Protein AF-A0A438I4J7-F1 (afdb_monomer_lite)

Secondary structure (DSSP, 8-state):
--TTTHHHHHHHHHHHHHHHHHHHHHHTHHHHHHHHHHHHHTTHHHHHHHH-TT----HHHHHHHS-----HHHHHTTSTT---------

Radius of gyration: 27.49 Å; chains: 1; bounding box: 65×68×57 Å

Sequence (90 aa):
MDSKESQMVTSAEEEEDSHCQYAIKLASASVLLVLLKAAMDLGMLEIIGRAGLGALLSPSEVAYHLPAHNHPDVLLHLYDHSTPLSRTSA

InterPro domains:
  IPR036388 Winged helix-like DNA-binding domain superfamily [G3DSA:1.10.10.10] (1-80)
  IPR036390 Winged helix DNA-binding domain superfamily [SSF46785] (14-74)

Foldseek 3Di:
DPVPPVVVVVVVVVVVVVVVVVVVCVVCVVVVVVVVVVCVVQCLVVQVVVCDDPDDDDPVSSVVPTDPPPPVVVVVVVPPPDDDPDDDDD

Structure (mmCIF, N/CA/C/O backbone):
data_AF-A0A438I4J7-F1
#
_entry.id   AF-A0A438I4J7-F1
#
loop_
_atom_site.group_PDB
_atom_site.id
_atom_site.type_symbol
_atom_site.label_atom_id
_atom_site.label_alt_id
_atom_site.label_comp_id
_atom_site.label_asym_id
_atom_site.label_entity_id
_atom_site.label_seq_id
_atom_site.pdbx_PDB_ins_code
_atom_site.Cartn_x
_atom_site.Cartn_y
_atom_site.Cartn_z
_atom_site.occupancy
_atom_site.B_iso_or_equiv
_atom_site.auth_seq_id
_atom_site.auth_comp_id
_atom_site.auth_asym_id
_atom_site.auth_atom_id
_atom_site.pdbx_PDB_model_num
ATOM 1 N N . MET A 1 1 ? -22.627 -25.332 41.612 1.00 47.16 1 MET A N 1
ATOM 2 C CA . MET A 1 1 ? -23.408 -24.887 40.438 1.00 47.16 1 MET A CA 1
ATOM 3 C C . MET A 1 1 ? -22.669 -23.708 39.817 1.00 47.16 1 MET A C 1
ATOM 5 O O . MET A 1 1 ? -23.147 -22.597 39.927 1.00 47.16 1 MET A O 1
ATOM 9 N N . ASP A 1 2 ? -21.488 -23.945 39.238 1.00 52.94 2 ASP A N 1
ATOM 10 C CA . ASP A 1 2 ? -20.563 -22.858 38.843 1.00 52.94 2 ASP A CA 1
ATOM 11 C C . ASP A 1 2 ? -20.021 -23.013 37.406 1.00 52.94 2 ASP A C 1
ATOM 13 O O . ASP A 1 2 ? -19.466 -22.103 36.815 1.00 52.94 2 ASP A O 1
ATOM 17 N N . SER A 1 3 ? -20.233 -24.164 36.764 1.00 55.38 3 SER A N 1
ATOM 18 C CA . SER A 1 3 ? -19.575 -24.469 35.485 1.00 55.38 3 SER A CA 1
ATOM 19 C C . SER A 1 3 ? -20.270 -23.904 34.239 1.00 55.38 3 SER A C 1
ATOM 21 O O . SER A 1 3 ? -19.807 -24.161 33.135 1.00 55.38 3 SER A O 1
ATOM 23 N N . LYS A 1 4 ? -21.389 -23.177 34.380 1.00 56.56 4 LYS A N 1
ATOM 24 C CA . LYS A 1 4 ? -22.154 -22.637 33.234 1.00 56.56 4 LYS A CA 1
ATOM 25 C C . LYS A 1 4 ? -22.100 -21.108 33.122 1.00 56.56 4 LYS A C 1
ATOM 27 O O . LYS A 1 4 ? -22.427 -20.584 32.066 1.00 56.56 4 LYS A O 1
ATOM 32 N N . GLU A 1 5 ? -21.656 -20.413 34.170 1.00 54.34 5 GLU A N 1
ATOM 33 C CA . GLU A 1 5 ? -21.511 -18.951 34.172 1.00 54.34 5 GLU A CA 1
ATOM 34 C C . GLU A 1 5 ? -20.227 -18.520 33.443 1.00 54.34 5 GLU A C 1
ATOM 36 O O . GLU A 1 5 ? -20.265 -17.640 32.588 1.00 54.34 5 GLU A O 1
ATOM 41 N N . SER A 1 6 ? -19.118 -19.2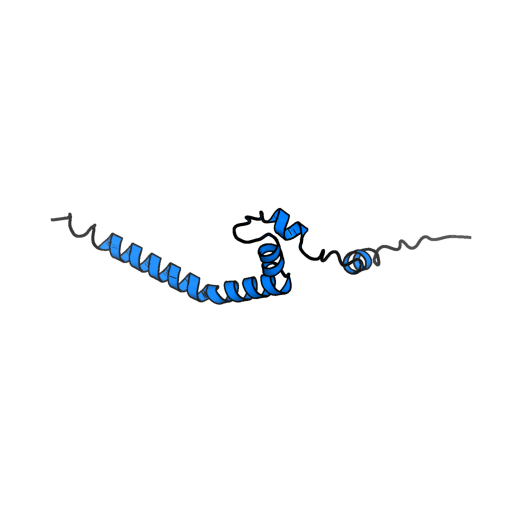40 33.651 1.00 53.00 6 SER A N 1
ATOM 42 C CA . SER A 1 6 ? -17.820 -18.895 33.050 1.00 53.00 6 SER A CA 1
ATOM 43 C C . SER A 1 6 ? -17.742 -19.074 31.524 1.00 53.00 6 SER A C 1
ATOM 45 O O . SER A 1 6 ? -16.829 -18.529 30.917 1.00 53.00 6 SER A O 1
ATOM 47 N N . GLN A 1 7 ? -18.655 -19.821 30.891 1.00 52.06 7 GLN A N 1
ATOM 48 C CA . GLN A 1 7 ? -18.627 -20.073 29.437 1.00 52.06 7 GLN A CA 1
ATOM 49 C C . GLN A 1 7 ? -19.445 -19.049 28.627 1.00 52.06 7 GLN A C 1
ATOM 51 O O . GLN A 1 7 ? -19.240 -18.905 27.426 1.00 52.06 7 GLN A O 1
ATOM 56 N N . MET A 1 8 ? -20.390 -18.350 29.263 1.00 53.50 8 MET A N 1
ATOM 57 C CA . MET A 1 8 ? -21.265 -17.387 28.580 1.00 53.50 8 MET A CA 1
ATOM 58 C C . MET A 1 8 ? -20.627 -15.995 28.494 1.00 53.50 8 MET A C 1
ATOM 60 O O . MET A 1 8 ? -20.858 -15.268 27.535 1.00 53.50 8 MET A O 1
ATOM 64 N N . VAL A 1 9 ? -19.792 -15.663 29.482 1.00 56.16 9 VAL A N 1
ATOM 65 C CA . VAL A 1 9 ? -19.076 -14.387 29.590 1.00 56.16 9 VAL A CA 1
ATOM 66 C C . VAL A 1 9 ? -17.978 -14.275 28.521 1.00 56.16 9 VAL A C 1
ATOM 68 O O . VAL A 1 9 ? -17.936 -13.287 27.799 1.00 56.16 9 VAL A O 1
ATOM 71 N N . THR A 1 10 ? -17.195 -15.336 28.293 1.00 58.78 10 THR A N 1
ATOM 72 C CA . THR A 1 10 ? -16.104 -15.327 27.297 1.00 58.78 10 THR A CA 1
ATOM 73 C C . THR A 1 10 ? -16.601 -15.175 25.855 1.00 58.78 10 THR A C 1
ATOM 75 O O . THR A 1 10 ? -15.959 -14.523 25.043 1.00 58.78 10 THR A O 1
ATOM 78 N N . SER A 1 11 ? -17.764 -15.746 25.522 1.00 60.06 11 SER A N 1
ATOM 79 C CA . SER A 1 11 ? -18.323 -15.670 24.163 1.00 60.06 11 SER A CA 1
ATOM 8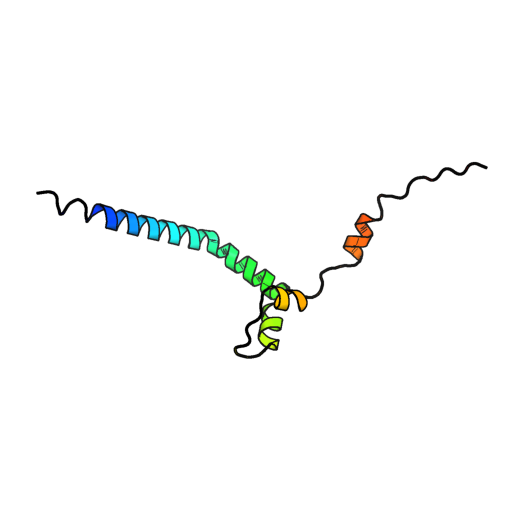0 C C . SER A 1 11 ? -18.872 -14.282 23.817 1.00 60.06 11 SER A C 1
ATOM 82 O O . SER A 1 11 ? -18.877 -13.924 22.645 1.00 60.06 11 SER A O 1
ATOM 84 N N . ALA A 1 12 ? -19.357 -13.525 24.806 1.00 62.25 12 ALA A N 1
ATOM 85 C CA . ALA A 1 12 ? -19.871 -12.171 24.599 1.00 62.25 12 ALA A CA 1
ATOM 86 C C . ALA A 1 12 ? -18.730 -11.153 24.432 1.00 62.25 12 ALA A C 1
ATOM 88 O O . ALA A 1 12 ? -18.819 -10.262 23.592 1.00 62.25 12 ALA A O 1
ATOM 89 N N . GLU A 1 13 ? -17.641 -11.333 25.182 1.00 63.34 13 GLU A N 1
ATOM 90 C CA . GLU A 1 13 ? -16.415 -10.530 25.086 1.00 63.34 13 GLU A CA 1
ATOM 91 C C . GLU A 1 13 ? -15.719 -10.716 23.726 1.00 63.34 13 GLU A C 1
ATOM 93 O O . GLU A 1 13 ? -15.364 -9.740 23.069 1.00 63.34 13 GLU A O 1
ATOM 98 N N . 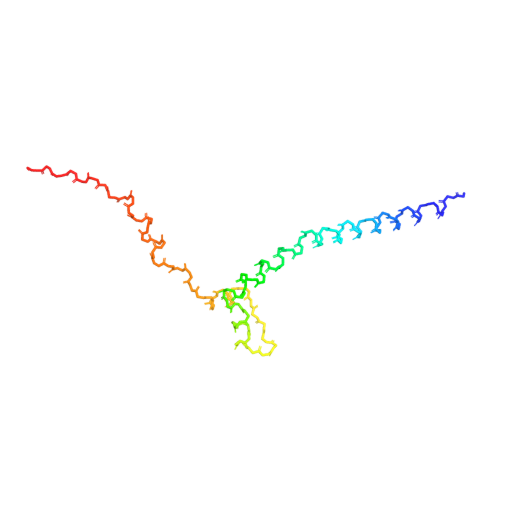GLU A 1 14 ? -15.596 -11.960 23.247 1.00 67.00 14 GLU A N 1
ATOM 99 C CA . GLU A 1 14 ? -15.041 -12.266 21.919 1.00 67.00 14 GLU A CA 1
ATOM 100 C C . GLU A 1 14 ? -15.882 -11.667 20.776 1.00 67.00 14 GLU A C 1
ATOM 102 O O . GLU A 1 14 ? -15.348 -11.187 19.770 1.00 67.00 14 GLU A O 1
ATOM 107 N N . GLU A 1 15 ? -17.209 -11.680 20.920 1.00 67.31 15 GLU A N 1
ATOM 108 C CA . GLU A 1 15 ? -18.131 -11.115 19.937 1.00 67.31 15 GLU A CA 1
ATOM 109 C C . GLU A 1 15 ? -18.066 -9.577 19.934 1.00 67.31 15 GLU A C 1
ATOM 111 O O . GLU A 1 15 ? -18.014 -8.961 18.866 1.00 67.31 15 GLU A O 1
ATOM 116 N N . GLU A 1 16 ? -17.971 -8.940 21.103 1.00 72.88 16 GLU A N 1
ATOM 117 C CA . GLU A 1 16 ? -17.769 -7.493 21.237 1.00 72.88 16 GLU A CA 1
ATOM 118 C C . GLU A 1 16 ? -16.419 -7.040 20.658 1.00 72.88 16 GLU A C 1
ATOM 120 O O . GLU A 1 16 ? -16.371 -6.077 19.885 1.00 72.88 16 GLU A O 1
ATOM 125 N N . ASP A 1 17 ? -15.341 -7.782 20.916 1.00 79.81 17 ASP A N 1
ATOM 126 C CA . ASP A 1 17 ? -14.034 -7.548 20.299 1.00 79.81 17 ASP A CA 1
ATOM 127 C C . ASP A 1 17 ? -14.097 -7.676 18.772 1.00 79.81 17 ASP A C 1
ATOM 129 O O . ASP A 1 17 ? -13.477 -6.891 18.043 1.00 79.81 17 ASP A O 1
ATOM 133 N N . SER A 1 18 ? -14.873 -8.631 18.253 1.00 81.88 18 SER A N 1
ATOM 134 C CA . SER A 1 18 ? -15.055 -8.810 16.810 1.00 81.88 18 SER A CA 1
ATOM 135 C C . SER A 1 18 ? -15.809 -7.636 16.168 1.00 81.88 18 SER A C 1
ATOM 137 O O . SER A 1 18 ? -15.417 -7.148 15.100 1.00 81.88 18 SER A O 1
ATOM 139 N N . HIS A 1 19 ? -16.836 -7.114 16.845 1.00 88.06 19 HIS A N 1
ATOM 140 C CA . HIS A 1 19 ? -17.591 -5.942 16.410 1.00 88.06 19 HIS A CA 1
ATOM 141 C C . HIS A 1 19 ? -16.743 -4.671 16.460 1.00 88.06 19 HIS A C 1
ATOM 143 O O . HIS A 1 19 ? -16.745 -3.895 15.500 1.00 88.06 19 HIS A O 1
ATOM 149 N N . CYS A 1 20 ? -15.963 -4.485 17.527 1.00 87.38 20 CYS A N 1
ATOM 150 C CA . CYS A 1 20 ? -15.017 -3.381 17.654 1.00 87.38 20 CYS A CA 1
ATOM 151 C C . CYS A 1 20 ? -13.979 -3.408 16.523 1.00 87.38 20 CYS A C 1
ATOM 153 O O . CYS A 1 20 ? -13.753 -2.399 15.852 1.00 87.38 20 CYS A O 1
ATOM 155 N N . GLN A 1 21 ? -13.399 -4.574 16.229 1.00 88.88 21 GLN A N 1
ATOM 156 C CA . GLN A 1 21 ? -12.470 -4.740 15.108 1.00 88.88 21 GLN A CA 1
ATOM 157 C C . GLN A 1 21 ? -13.125 -4.457 13.751 1.00 88.88 21 GLN A C 1
ATOM 159 O O . GLN A 1 21 ? -12.499 -3.854 12.875 1.00 88.88 21 GLN A O 1
ATOM 164 N N . TYR A 1 22 ? -14.377 -4.875 13.552 1.00 89.06 22 TYR A N 1
ATOM 165 C CA . TYR A 1 22 ? -15.120 -4.580 12.328 1.00 89.06 22 TYR A CA 1
ATOM 166 C C . TYR A 1 22 ? -15.405 -3.080 12.177 1.00 89.06 22 TYR A C 1
ATOM 168 O O . TYR A 1 22 ? -15.178 -2.518 11.105 1.00 89.06 22 TYR A O 1
ATOM 176 N N . ALA A 1 23 ? -15.811 -2.406 13.255 1.00 92.38 23 ALA A N 1
ATOM 177 C CA . ALA A 1 23 ? -16.011 -0.960 13.272 1.00 92.38 23 ALA A CA 1
ATOM 178 C C . ALA A 1 23 ? -14.712 -0.202 12.951 1.00 92.38 23 ALA A C 1
ATOM 180 O O . ALA A 1 23 ? -14.733 0.739 12.159 1.00 92.38 23 ALA A O 1
ATOM 181 N N . ILE A 1 24 ? -13.567 -0.651 13.481 1.00 91.81 24 ILE A N 1
ATOM 182 C CA . ILE A 1 24 ? -12.247 -0.088 13.154 1.00 91.81 24 ILE A CA 1
ATOM 183 C C . ILE A 1 24 ? -11.914 -0.280 11.669 1.00 91.81 24 ILE A C 1
ATOM 185 O O . ILE A 1 24 ? -11.458 0.661 11.014 1.00 91.81 24 ILE A O 1
ATOM 189 N N . LYS A 1 25 ? -12.162 -1.467 11.099 1.00 89.94 25 LYS A N 1
ATOM 190 C CA . LYS A 1 25 ? -11.972 -1.718 9.657 1.00 89.94 25 LYS A CA 1
ATOM 191 C C . LYS A 1 25 ? -12.853 -0.806 8.807 1.00 89.94 25 LYS A C 1
ATOM 193 O O . LYS A 1 25 ? -12.386 -0.273 7.807 1.00 89.94 25 LYS A O 1
ATOM 198 N N . LEU A 1 26 ? -14.101 -0.585 9.216 1.00 89.75 26 LEU A N 1
ATOM 199 C CA . LEU A 1 26 ? -15.019 0.307 8.515 1.00 89.75 26 LEU A CA 1
ATOM 200 C C . LEU A 1 26 ? -1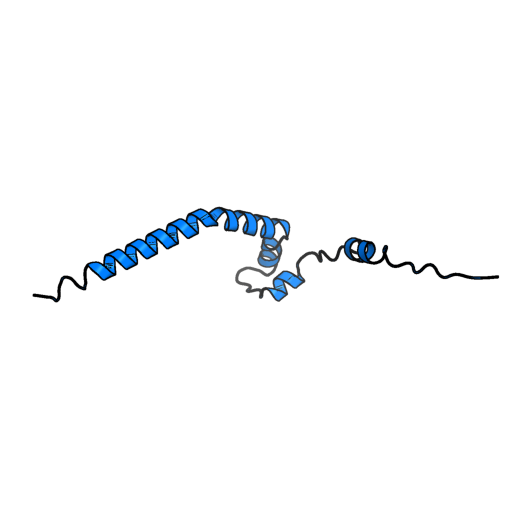4.572 1.773 8.613 1.00 89.75 26 LEU A C 1
ATOM 202 O O . LEU A 1 26 ? -14.534 2.471 7.602 1.00 89.75 26 LEU A O 1
ATOM 206 N N . ALA A 1 27 ? -14.161 2.222 9.801 1.00 91.31 27 ALA A N 1
ATOM 207 C CA . ALA A 1 27 ? -13.637 3.569 10.020 1.00 91.31 27 ALA A CA 1
ATOM 208 C C . ALA A 1 27 ? -12.346 3.835 9.221 1.00 91.31 27 ALA A C 1
ATOM 210 O O . ALA A 1 27 ? -12.119 4.951 8.759 1.00 91.31 27 ALA A O 1
ATOM 211 N N . SER A 1 28 ? -11.522 2.802 9.015 1.00 89.00 28 SER A N 1
ATOM 212 C CA . SER A 1 28 ? -10.277 2.862 8.236 1.00 89.00 28 SER A CA 1
ATOM 213 C C . SER A 1 28 ? -10.435 2.474 6.761 1.00 89.00 28 SER A C 1
ATOM 215 O O . SER A 1 28 ? -9.463 2.536 6.009 1.00 89.00 28 SER A O 1
ATOM 217 N N . ALA A 1 29 ? -11.643 2.143 6.292 1.00 88.75 29 ALA A N 1
ATOM 218 C CA . ALA A 1 29 ? -11.872 1.703 4.913 1.00 88.75 29 ALA A CA 1
ATOM 219 C C . ALA A 1 29 ? -11.481 2.769 3.871 1.00 88.75 29 ALA A C 1
ATOM 221 O O . ALA A 1 29 ? -11.058 2.438 2.765 1.00 88.75 29 ALA A O 1
ATOM 222 N N . SER A 1 30 ? -11.559 4.056 4.224 1.00 88.44 30 SER A N 1
ATOM 223 C CA . SER A 1 30 ? -11.110 5.156 3.361 1.00 88.44 30 SER A CA 1
ATOM 224 C C . SER A 1 30 ? -9.599 5.128 3.093 1.00 88.44 30 SER A C 1
ATOM 226 O O . SER A 1 30 ? -9.167 5.517 2.008 1.00 88.44 30 SER A O 1
ATOM 228 N N . VAL A 1 31 ? -8.794 4.607 4.026 1.00 89.12 31 VAL A N 1
ATOM 229 C CA . VAL A 1 31 ? -7.337 4.460 3.870 1.00 89.12 31 VAL A CA 1
ATOM 230 C C . VAL A 1 31 ? -7.015 3.490 2.737 1.00 89.12 31 VAL A C 1
ATOM 232 O O . VAL A 1 31 ? -6.115 3.755 1.942 1.00 89.12 31 VAL A O 1
ATOM 235 N N . LEU A 1 32 ? -7.789 2.407 2.610 1.00 86.69 32 LEU A N 1
ATOM 236 C CA . LEU A 1 32 ? -7.643 1.450 1.514 1.00 86.69 32 LEU A CA 1
ATOM 237 C C . LEU A 1 32 ? -7.847 2.123 0.151 1.00 86.69 32 LEU A C 1
ATOM 239 O O . LEU A 1 32 ? -7.082 1.870 -0.778 1.00 86.69 32 LEU A O 1
ATOM 243 N N . LEU A 1 33 ? -8.845 3.005 0.036 1.00 89.31 33 LEU A N 1
ATOM 244 C CA . LEU A 1 33 ? -9.122 3.732 -1.206 1.00 89.31 33 LEU A CA 1
ATOM 245 C C . LEU A 1 33 ? -7.979 4.683 -1.572 1.00 89.31 33 LEU A C 1
ATOM 247 O O . LEU A 1 33 ? -7.561 4.719 -2.727 1.00 89.31 33 LEU A O 1
ATOM 251 N N . VAL A 1 34 ? -7.449 5.426 -0.597 1.00 92.44 34 VAL A N 1
ATOM 252 C CA . VAL A 1 34 ? -6.317 6.341 -0.814 1.00 92.44 34 VAL A CA 1
ATOM 253 C C . VAL A 1 34 ? -5.053 5.571 -1.201 1.00 92.44 34 VAL A C 1
ATOM 255 O O . VAL A 1 34 ? -4.335 5.985 -2.109 1.00 92.44 34 VAL A O 1
ATOM 258 N N . LEU A 1 35 ? -4.800 4.423 -0.571 1.00 91.75 35 LEU A N 1
ATOM 259 C CA . LEU A 1 35 ? -3.651 3.583 -0.900 1.00 91.75 35 LEU A CA 1
ATOM 260 C C . LEU A 1 35 ? -3.772 2.970 -2.299 1.00 91.75 35 LEU A C 1
ATOM 262 O O . LEU A 1 35 ? -2.803 2.969 -3.055 1.00 91.75 35 LEU A O 1
ATOM 266 N N . LEU A 1 36 ? -4.962 2.492 -2.672 1.00 91.38 36 LEU A N 1
ATOM 267 C CA . LEU A 1 36 ? -5.219 1.980 -4.016 1.00 91.38 36 LEU A CA 1
ATOM 268 C C . LEU A 1 36 ? -5.058 3.081 -5.070 1.00 91.38 36 LEU A C 1
ATOM 270 O O . LEU A 1 36 ? -4.410 2.858 -6.088 1.00 91.38 36 LEU A O 1
ATOM 274 N N . LYS A 1 37 ? -5.590 4.280 -4.804 1.00 91.12 37 LYS A N 1
ATOM 275 C CA . LYS A 1 37 ? -5.409 5.467 -5.649 1.00 91.12 37 LYS A CA 1
ATOM 276 C C . LYS A 1 37 ? -3.923 5.767 -5.858 1.00 91.12 37 LYS A C 1
ATOM 278 O O . LYS A 1 37 ? -3.502 5.917 -6.998 1.00 91.12 37 LYS A O 1
ATOM 283 N N . ALA A 1 38 ? -3.128 5.779 -4.789 1.00 91.12 38 ALA A N 1
ATOM 284 C CA . ALA A 1 38 ? -1.685 5.978 -4.884 1.00 91.12 38 ALA A CA 1
ATOM 285 C C . ALA A 1 38 ? -1.001 4.864 -5.695 1.00 91.12 38 ALA A C 1
ATOM 287 O O . ALA A 1 38 ? -0.170 5.152 -6.548 1.00 91.12 38 ALA A O 1
ATOM 288 N N . ALA A 1 39 ? -1.376 3.597 -5.492 1.00 91.12 39 ALA A N 1
ATOM 289 C CA . ALA A 1 39 ? -0.831 2.476 -6.259 1.00 91.12 39 ALA A CA 1
ATOM 290 C C . ALA A 1 39 ? -1.159 2.568 -7.761 1.00 91.12 39 ALA A C 1
ATOM 292 O O . ALA A 1 39 ? -0.327 2.202 -8.593 1.00 91.12 39 ALA A O 1
ATOM 293 N N . MET A 1 40 ? -2.347 3.073 -8.112 1.00 90.12 40 MET A N 1
ATOM 294 C CA . MET A 1 40 ? -2.727 3.366 -9.497 1.00 90.12 40 MET A CA 1
ATOM 295 C C . MET A 1 40 ? -1.915 4.527 -10.071 1.00 90.12 40 MET A C 1
ATOM 297 O O . MET A 1 40 ? -1.377 4.392 -11.165 1.00 90.12 40 MET A O 1
ATOM 301 N N . ASP A 1 41 ? -1.787 5.630 -9.329 1.00 89.94 41 ASP A N 1
ATOM 302 C CA . ASP A 1 41 ? -1.018 6.807 -9.753 1.00 89.94 41 ASP A CA 1
ATOM 303 C C . ASP A 1 41 ? 0.471 6.467 -9.967 1.00 89.94 41 ASP A C 1
ATOM 305 O O . ASP A 1 41 ? 1.106 6.994 -10.876 1.00 89.94 41 ASP A O 1
ATOM 309 N N . LEU A 1 42 ? 1.017 5.545 -9.166 1.00 89.56 42 LEU A N 1
ATOM 310 C CA . LEU A 1 42 ? 2.381 5.023 -9.297 1.00 89.56 42 LEU A CA 1
ATOM 311 C C . LEU A 1 42 ? 2.544 3.973 -10.412 1.00 89.56 42 LEU A C 1
ATOM 313 O O . LEU A 1 42 ? 3.665 3.549 -10.684 1.00 89.56 42 LEU A O 1
ATOM 317 N N . GLY A 1 43 ? 1.456 3.506 -11.031 1.00 90.31 43 GLY A N 1
ATOM 318 C CA . GLY A 1 43 ? 1.509 2.449 -12.047 1.00 90.31 43 GLY A CA 1
ATOM 319 C C . GLY A 1 43 ? 1.873 1.062 -11.499 1.00 90.31 43 GLY A C 1
ATOM 320 O O . GLY A 1 43 ? 2.265 0.179 -12.261 1.00 90.31 43 GLY A O 1
ATOM 321 N N . MET A 1 44 ? 1.723 0.821 -10.190 1.00 92.06 44 MET A N 1
ATOM 322 C CA . MET A 1 44 ? 2.090 -0.458 -9.553 1.00 92.06 44 MET A CA 1
ATOM 323 C C . MET A 1 44 ? 1.358 -1.656 -10.173 1.00 92.06 44 MET A C 1
ATOM 325 O O . MET A 1 44 ? 1.945 -2.721 -10.355 1.00 92.06 44 MET A O 1
ATOM 329 N N . LEU A 1 45 ? 0.075 -1.488 -10.515 1.00 90.31 45 LEU A N 1
ATOM 330 C CA . LEU A 1 45 ? -0.736 -2.556 -11.112 1.00 90.31 45 LEU A CA 1
ATOM 331 C C . LEU A 1 45 ? -0.239 -2.945 -12.510 1.00 90.31 45 LEU A C 1
ATOM 333 O O . LEU A 1 45 ? -0.296 -4.117 -12.876 1.00 90.31 45 LEU A O 1
ATOM 337 N N . GLU A 1 46 ? 0.285 -1.985 -13.272 1.00 91.56 46 GLU A N 1
ATOM 338 C CA . GLU A 1 46 ? 0.873 -2.242 -14.586 1.00 91.56 46 GLU A CA 1
ATOM 339 C C . GLU A 1 46 ? 2.200 -2.993 -14.456 1.00 91.56 46 GLU A C 1
ATOM 341 O O . GLU A 1 46 ? 2.427 -3.961 -15.178 1.00 91.56 46 GLU A O 1
ATOM 346 N N . ILE A 1 47 ? 3.050 -2.604 -13.499 1.00 92.69 47 ILE A N 1
ATOM 347 C CA . ILE A 1 47 ? 4.312 -3.297 -13.201 1.00 92.69 47 ILE A CA 1
ATOM 348 C C . ILE A 1 47 ? 4.052 -4.776 -12.893 1.00 92.69 47 ILE A C 1
ATOM 350 O O . ILE A 1 47 ? 4.685 -5.650 -13.485 1.00 92.69 47 ILE A O 1
ATOM 354 N N . ILE A 1 48 ? 3.079 -5.055 -12.020 1.00 91.75 48 ILE A N 1
ATOM 355 C CA . ILE A 1 48 ? 2.692 -6.426 -11.662 1.00 91.75 48 ILE A CA 1
ATOM 356 C C . ILE A 1 48 ? 2.087 -7.149 -12.872 1.00 91.75 48 ILE A C 1
ATOM 358 O O . ILE A 1 48 ? 2.468 -8.279 -13.165 1.00 91.75 48 ILE A O 1
ATOM 362 N N . GLY A 1 49 ? 1.189 -6.501 -13.620 1.00 91.31 49 GLY A N 1
ATOM 363 C CA . GLY A 1 49 ? 0.577 -7.088 -14.816 1.00 91.31 49 GLY A CA 1
ATOM 364 C C . GLY A 1 49 ? 1.599 -7.459 -15.897 1.00 91.31 49 GLY A C 1
ATOM 365 O O . GLY A 1 49 ? 1.467 -8.498 -16.544 1.00 91.31 49 GLY A O 1
ATOM 366 N N . ARG A 1 50 ? 2.656 -6.654 -16.056 1.00 92.19 50 ARG A N 1
ATOM 367 C CA . ARG A 1 50 ? 3.752 -6.901 -17.004 1.00 92.19 50 ARG A CA 1
ATOM 368 C C . ARG A 1 50 ? 4.665 -8.055 -16.600 1.00 92.19 50 ARG A C 1
ATOM 370 O O . ARG A 1 50 ? 5.270 -8.655 -17.484 1.00 92.19 50 ARG A O 1
ATOM 377 N N . ALA A 1 51 ? 4.763 -8.379 -15.311 1.00 91.62 51 ALA A N 1
ATOM 378 C CA . ALA A 1 51 ? 5.545 -9.527 -14.851 1.00 91.62 51 ALA A CA 1
ATOM 379 C C . ALA A 1 51 ? 4.931 -10.874 -15.277 1.00 91.62 51 ALA A C 1
ATOM 381 O O . ALA A 1 51 ? 5.644 -11.872 -15.366 1.00 91.62 51 ALA A O 1
ATOM 382 N N . GLY A 1 52 ? 3.636 -10.889 -15.612 1.00 89.75 52 GLY A N 1
ATOM 383 C CA . GLY A 1 52 ? 2.922 -12.053 -16.131 1.00 89.75 52 GLY A CA 1
ATOM 384 C C . GLY A 1 52 ? 2.021 -12.731 -15.096 1.00 89.75 52 GLY A C 1
ATOM 385 O O . GLY A 1 52 ? 2.127 -12.516 -13.890 1.00 89.75 52 GLY A O 1
ATOM 386 N N . LEU A 1 53 ? 1.091 -13.562 -15.577 1.00 88.94 53 LEU A N 1
ATOM 387 C CA . LEU A 1 53 ? 0.145 -14.280 -14.717 1.00 88.94 53 LEU A CA 1
ATOM 388 C C . LEU A 1 53 ? 0.886 -15.221 -13.759 1.00 88.94 53 LEU A C 1
ATOM 390 O O . LEU A 1 53 ? 1.650 -16.080 -14.191 1.00 88.94 53 LEU A O 1
ATOM 394 N N . GLY A 1 54 ? 0.628 -15.075 -12.460 1.00 88.19 54 GLY A N 1
ATOM 395 C CA . GLY A 1 54 ? 1.257 -15.891 -11.419 1.00 88.19 54 GLY A CA 1
ATOM 396 C C . GLY A 1 54 ? 2.693 -15.490 -11.069 1.00 88.19 54 GLY A C 1
ATOM 397 O O . GLY A 1 54 ? 3.293 -16.135 -10.212 1.00 88.19 54 GLY A O 1
ATOM 398 N N . ALA A 1 55 ? 3.241 -14.436 -11.682 1.00 91.38 55 ALA A N 1
ATOM 399 C CA . ALA A 1 55 ? 4.525 -13.888 -11.273 1.00 91.38 55 ALA A CA 1
ATOM 400 C C . ALA A 1 55 ? 4.408 -13.249 -9.882 1.00 91.38 55 ALA A C 1
ATOM 402 O O . ALA A 1 55 ? 3.497 -12.463 -9.612 1.00 91.38 55 ALA A O 1
ATOM 403 N N . LEU A 1 56 ? 5.339 -13.594 -8.997 1.00 92.31 56 LEU A N 1
ATOM 404 C CA . LEU A 1 56 ? 5.459 -12.995 -7.675 1.00 92.31 56 LEU A CA 1
ATOM 405 C C . LEU A 1 56 ? 6.612 -12.004 -7.713 1.00 92.31 56 LEU A C 1
ATOM 407 O O . LEU A 1 56 ? 7.734 -12.380 -8.040 1.00 92.31 56 LEU A O 1
ATOM 411 N N . LEU A 1 57 ? 6.323 -10.753 -7.376 1.00 91.69 57 LEU A N 1
ATOM 412 C CA . LEU A 1 57 ? 7.328 -9.711 -7.233 1.00 91.69 57 LEU A CA 1
ATOM 413 C C . LEU A 1 57 ? 7.489 -9.375 -5.755 1.00 91.69 57 LEU A C 1
ATOM 415 O O . LEU A 1 57 ? 6.505 -9.200 -5.032 1.00 91.69 57 LEU A O 1
ATOM 419 N N . SER A 1 58 ? 8.731 -9.246 -5.311 1.00 93.62 58 SER A N 1
ATOM 420 C CA . SER A 1 58 ? 9.043 -8.631 -4.028 1.00 93.62 58 SER A CA 1
ATOM 421 C C . SER A 1 58 ? 8.795 -7.113 -4.076 1.00 93.62 58 SER A C 1
ATOM 423 O O . SER A 1 58 ? 8.839 -6.504 -5.149 1.00 93.62 58 SER A O 1
ATOM 425 N N . PRO A 1 59 ? 8.593 -6.450 -2.922 1.00 90.25 59 PRO A N 1
ATOM 426 C CA . PRO A 1 59 ? 8.435 -4.995 -2.875 1.00 90.25 59 PRO A CA 1
ATOM 427 C C . PRO A 1 59 ? 9.596 -4.229 -3.527 1.00 90.25 59 PRO A C 1
ATOM 429 O O . PRO A 1 59 ? 9.376 -3.200 -4.160 1.00 90.25 59 PRO A O 1
ATOM 432 N N . SER A 1 60 ? 10.827 -4.738 -3.408 1.00 89.75 60 SER A N 1
ATOM 433 C CA . SER A 1 60 ? 12.022 -4.135 -4.010 1.00 89.75 60 SER A CA 1
ATOM 434 C C . SER A 1 60 ? 12.016 -4.219 -5.535 1.00 89.75 60 SER A C 1
ATOM 436 O O . SER A 1 60 ? 12.394 -3.256 -6.195 1.00 89.75 60 SER A O 1
ATOM 438 N N . GLU A 1 61 ? 11.560 -5.339 -6.098 1.00 91.44 61 GLU A N 1
ATOM 439 C CA . GLU A 1 61 ? 11.419 -5.504 -7.550 1.00 91.44 61 GLU A CA 1
ATOM 440 C C . GLU A 1 61 ? 10.334 -4.581 -8.105 1.00 91.44 61 GLU A C 1
ATOM 442 O O . GLU A 1 61 ? 10.546 -3.928 -9.123 1.00 91.44 61 GLU A O 1
ATOM 447 N N . VAL A 1 62 ? 9.203 -4.440 -7.405 1.00 90.56 62 VAL A N 1
ATOM 448 C CA . VAL A 1 62 ? 8.170 -3.472 -7.800 1.00 90.56 62 VAL A CA 1
ATOM 449 C C . VAL A 1 62 ? 8.725 -2.046 -7.753 1.00 90.56 62 VAL A C 1
ATOM 451 O O . VAL A 1 62 ? 8.570 -1.300 -8.717 1.00 90.56 62 VAL A O 1
ATOM 454 N N . ALA A 1 63 ? 9.430 -1.684 -6.676 1.00 88.38 63 ALA A N 1
ATOM 455 C CA . ALA A 1 63 ? 10.029 -0.362 -6.519 1.00 88.38 63 ALA A CA 1
ATOM 456 C C . ALA A 1 63 ? 11.091 -0.047 -7.584 1.00 88.38 63 ALA A C 1
ATOM 458 O O . ALA A 1 63 ? 11.180 1.091 -8.033 1.00 88.38 63 ALA A O 1
ATOM 459 N N . TYR A 1 64 ? 11.860 -1.045 -8.025 1.00 89.25 64 TYR A N 1
ATOM 460 C CA . TYR A 1 64 ? 12.839 -0.896 -9.105 1.00 89.25 64 TYR A CA 1
ATOM 461 C C . TYR A 1 64 ? 12.194 -0.486 -10.437 1.00 89.25 64 TYR A C 1
ATOM 463 O O . TYR A 1 64 ? 12.802 0.226 -11.234 1.00 89.25 64 TYR A O 1
ATOM 471 N N . HIS A 1 65 ? 10.958 -0.924 -10.678 1.00 88.69 65 HIS A N 1
ATOM 472 C CA . HIS A 1 65 ? 10.206 -0.600 -11.888 1.00 88.69 65 HIS A CA 1
ATOM 473 C C . HIS A 1 65 ? 9.365 0.676 -11.776 1.00 88.69 65 HIS A C 1
ATOM 475 O O . HIS A 1 65 ? 8.824 1.118 -12.792 1.00 88.69 65 HIS A O 1
ATOM 481 N N . LEU A 1 66 ? 9.239 1.264 -10.580 1.00 87.75 66 LEU A N 1
ATOM 482 C CA . LEU A 1 66 ? 8.548 2.539 -10.421 1.00 87.75 66 LEU A CA 1
ATOM 483 C C . LEU A 1 66 ? 9.299 3.637 -11.185 1.00 87.75 66 LEU A C 1
ATOM 485 O O . LEU A 1 66 ? 10.534 3.644 -11.200 1.00 87.75 66 LEU A O 1
ATOM 489 N N . PRO A 1 67 ? 8.583 4.602 -11.790 1.00 76.94 67 PRO A N 1
ATOM 490 C CA . PRO A 1 67 ? 9.219 5.794 -12.325 1.00 76.94 67 PRO A CA 1
ATOM 491 C C . PRO A 1 67 ? 10.009 6.446 -11.192 1.00 76.94 67 PRO A C 1
ATOM 493 O O . PRO A 1 67 ? 9.432 6.800 -10.162 1.00 76.94 67 PRO A O 1
ATOM 496 N N . ALA A 1 68 ? 11.329 6.567 -11.344 1.00 67.44 68 ALA A N 1
ATOM 497 C CA . ALA A 1 68 ? 12.155 7.205 -10.335 1.00 67.44 68 ALA A CA 1
ATOM 498 C C . ALA A 1 68 ? 11.643 8.635 -10.143 1.00 67.44 68 ALA A C 1
ATOM 500 O O . ALA A 1 68 ? 11.869 9.504 -10.982 1.00 67.44 68 ALA A O 1
ATOM 501 N N . HIS A 1 69 ? 10.983 8.902 -9.016 1.00 58.53 69 HIS A N 1
ATOM 502 C CA . HIS A 1 69 ? 10.623 10.261 -8.619 1.00 58.53 69 HIS A CA 1
ATOM 503 C C . HIS A 1 69 ? 11.841 11.017 -8.062 1.00 58.53 69 HIS A C 1
ATOM 505 O O . HIS A 1 69 ? 11.716 11.969 -7.296 1.00 58.53 69 HIS A O 1
ATOM 511 N N . ASN A 1 70 ? 13.040 10.618 -8.493 1.00 54.94 70 ASN A N 1
ATOM 512 C CA . ASN A 1 70 ? 14.250 11.412 -8.436 1.00 54.94 70 ASN A CA 1
ATOM 513 C C . ASN A 1 70 ? 14.084 12.536 -9.460 1.00 54.94 70 ASN A C 1
ATOM 515 O O . ASN A 1 70 ? 14.743 12.547 -10.496 1.00 54.94 70 ASN A O 1
ATOM 519 N N . HIS A 1 71 ? 13.158 13.460 -9.206 1.00 48.06 71 HIS A N 1
ATOM 520 C CA . HIS A 1 71 ? 13.127 14.699 -9.955 1.00 48.06 71 HIS A CA 1
ATOM 521 C C . HIS A 1 71 ? 14.480 15.374 -9.692 1.00 48.06 71 HIS A C 1
ATOM 523 O O . HIS A 1 71 ? 14.776 15.670 -8.527 1.00 48.06 71 HIS A O 1
ATOM 529 N N . PRO A 1 72 ? 15.327 15.607 -10.711 1.00 53.75 72 PRO A N 1
ATOM 530 C CA . PRO A 1 72 ? 16.566 16.351 -10.511 1.00 53.75 72 PRO A CA 1
ATOM 531 C C . PRO A 1 72 ? 16.295 17.732 -9.890 1.00 53.75 72 PRO A C 1
ATOM 533 O O . PRO A 1 72 ? 17.152 18.253 -9.183 1.00 53.75 72 PRO A O 1
ATOM 536 N N . ASP A 1 73 ? 15.079 18.271 -10.033 1.00 53.69 73 ASP A N 1
ATOM 537 C CA . ASP A 1 73 ? 14.702 19.553 -9.431 1.00 53.69 73 ASP A CA 1
ATOM 538 C C . ASP A 1 73 ? 14.605 19.527 -7.898 1.00 53.69 73 ASP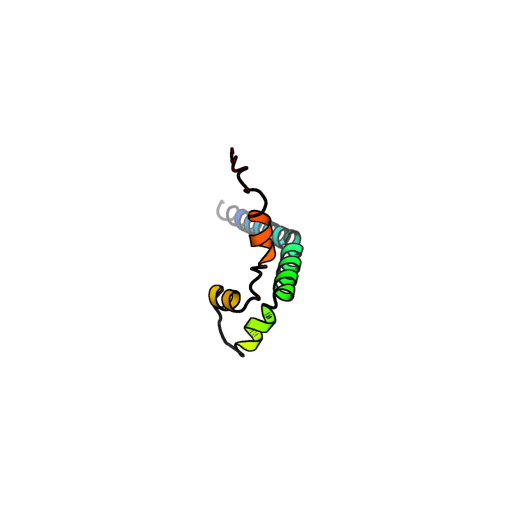 A C 1
ATOM 540 O O . ASP A 1 73 ? 14.903 20.534 -7.260 1.00 53.69 73 ASP A O 1
ATOM 544 N N . VAL A 1 74 ? 14.255 18.395 -7.269 1.00 54.72 74 VAL A N 1
ATOM 545 C CA . VAL A 1 74 ? 14.208 18.309 -5.791 1.00 54.72 74 VAL A CA 1
ATOM 546 C C . VAL A 1 74 ? 15.622 18.341 -5.204 1.00 54.72 74 VAL A C 1
ATOM 548 O O . VAL A 1 74 ? 15.844 18.932 -4.148 1.00 54.72 74 VAL A O 1
ATOM 551 N N . LEU A 1 75 ? 16.598 17.767 -5.916 1.00 54.06 75 LEU A N 1
ATOM 552 C CA . LEU A 1 75 ? 18.013 17.899 -5.571 1.00 54.06 75 LEU A CA 1
ATOM 553 C C . LEU A 1 75 ? 18.526 19.318 -5.850 1.00 54.06 75 LEU A C 1
ATOM 555 O O . LEU A 1 75 ? 19.248 19.855 -5.019 1.00 54.06 75 LEU A O 1
ATOM 559 N N . LEU A 1 76 ? 18.122 19.958 -6.954 1.00 57.59 76 LEU A N 1
ATOM 560 C CA . LEU A 1 76 ? 18.560 21.318 -7.303 1.00 57.59 76 LEU A CA 1
ATOM 561 C C . LEU A 1 76 ? 18.068 22.391 -6.316 1.00 57.59 76 LEU A C 1
ATOM 563 O O . LEU A 1 76 ? 18.834 23.296 -5.992 1.00 57.59 76 LEU A O 1
ATOM 567 N N . HIS A 1 77 ? 16.856 22.270 -5.761 1.00 57.66 77 HIS A N 1
ATOM 568 C CA . HIS A 1 77 ? 16.349 23.225 -4.762 1.00 57.66 77 HIS A CA 1
ATOM 569 C C . HIS A 1 77 ? 17.072 23.164 -3.403 1.00 57.66 77 HIS A C 1
ATOM 571 O O . HIS A 1 77 ? 17.018 24.131 -2.644 1.00 57.66 77 HIS A O 1
ATOM 577 N N . LEU A 1 78 ? 17.778 22.071 -3.091 1.00 60.69 78 LEU A N 1
ATOM 578 C CA . LEU A 1 78 ? 18.578 21.953 -1.864 1.00 60.69 78 LEU A CA 1
ATOM 579 C C . LEU A 1 78 ? 19.992 22.543 -2.001 1.00 60.69 78 LEU A C 1
ATOM 581 O O . LEU A 1 78 ? 20.625 22.828 -0.984 1.00 60.69 78 LEU A O 1
ATOM 585 N N . TYR A 1 79 ? 20.482 22.773 -3.225 1.00 60.00 79 TYR A N 1
ATOM 586 C CA . TYR A 1 79 ? 21.811 23.350 -3.468 1.00 60.00 79 TYR A CA 1
ATOM 587 C C . TYR A 1 79 ? 21.828 24.886 -3.568 1.00 60.00 79 TYR A C 1
ATOM 589 O O . TYR A 1 79 ? 22.911 25.469 -3.581 1.00 60.00 79 TYR A O 1
ATOM 597 N N . ASP A 1 80 ? 20.672 25.558 -3.578 1.00 55.94 80 ASP A N 1
ATOM 598 C CA . ASP A 1 80 ? 20.607 27.017 -3.778 1.00 55.94 80 ASP A CA 1
ATOM 599 C C . ASP A 1 80 ? 20.882 27.844 -2.498 1.00 55.94 80 ASP A C 1
ATOM 601 O O . ASP A 1 80 ? 21.292 28.998 -2.572 1.00 55.94 80 ASP A O 1
ATOM 605 N N . HIS A 1 81 ? 20.768 27.262 -1.294 1.00 64.56 81 HIS A N 1
ATOM 606 C CA . HIS A 1 81 ? 21.007 27.998 -0.035 1.00 64.56 81 HIS A CA 1
ATOM 607 C C . HIS A 1 81 ? 22.463 27.922 0.485 1.00 64.56 81 HIS A C 1
ATOM 609 O O . HIS A 1 81 ? 22.742 28.233 1.643 1.00 64.56 81 HIS A O 1
ATOM 615 N N . SER A 1 82 ? 23.445 27.519 -0.325 1.00 55.47 82 SER A N 1
ATOM 616 C CA . SER A 1 82 ? 24.843 27.524 0.135 1.00 55.47 82 SER A CA 1
ATOM 617 C C . SER A 1 82 ? 25.817 28.039 -0.914 1.00 55.47 82 SER A C 1
ATOM 619 O O . SER A 1 82 ? 26.772 27.360 -1.284 1.00 55.47 82 SER A O 1
ATOM 621 N N . THR A 1 83 ? 25.628 29.290 -1.335 1.00 53.16 83 THR A N 1
ATOM 622 C CA . THR A 1 83 ? 26.734 30.113 -1.834 1.00 53.16 83 THR A CA 1
ATOM 623 C C . THR A 1 83 ? 27.389 30.840 -0.651 1.00 53.16 83 THR A C 1
ATOM 625 O O . THR A 1 83 ? 26.840 31.818 -0.142 1.00 53.16 83 THR A O 1
ATOM 628 N N . PRO A 1 84 ? 28.559 30.401 -0.148 1.00 49.47 84 PRO A N 1
ATOM 629 C CA . PRO A 1 84 ? 29.335 31.240 0.747 1.00 49.47 84 PRO A CA 1
ATOM 630 C C . PRO A 1 84 ? 29.850 32.447 -0.039 1.00 49.47 84 PRO A C 1
ATOM 632 O O . PRO A 1 84 ? 30.487 32.320 -1.084 1.00 49.47 84 PRO A O 1
ATOM 635 N N . LEU A 1 85 ? 29.556 33.628 0.498 1.00 56.28 85 LEU A N 1
ATOM 636 C CA . LEU A 1 85 ? 30.061 34.923 0.070 1.00 56.28 85 LEU A CA 1
ATOM 637 C C . LEU A 1 85 ? 31.597 34.939 0.199 1.00 56.28 85 LEU A C 1
ATOM 639 O O . LEU A 1 85 ? 32.152 35.382 1.207 1.00 56.28 85 LEU A O 1
ATOM 643 N N . SER A 1 86 ? 32.310 34.422 -0.801 1.0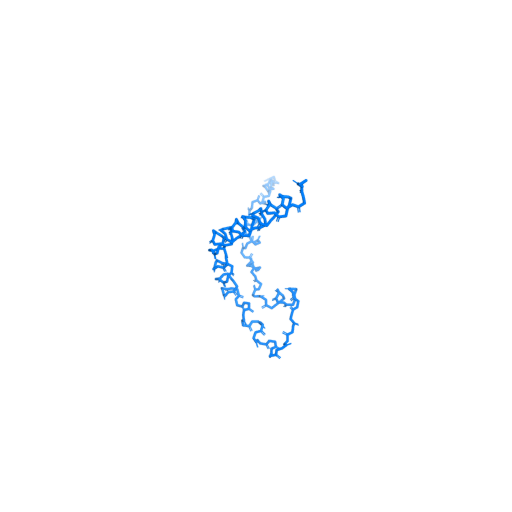0 50.00 86 SER A N 1
ATOM 644 C CA . SER A 1 86 ? 33.763 34.546 -0.863 1.00 50.00 86 SER A CA 1
ATOM 645 C C . SER A 1 86 ? 34.127 35.989 -1.193 1.00 50.00 86 SER A C 1
ATOM 647 O O . SER A 1 86 ? 34.104 36.425 -2.341 1.00 50.00 86 SER A O 1
ATOM 649 N N . ARG A 1 87 ? 34.488 36.720 -0.134 1.00 57.19 87 ARG A N 1
ATOM 650 C CA . ARG A 1 87 ? 35.318 37.926 -0.186 1.00 57.19 87 ARG A CA 1
ATOM 651 C C . ARG A 1 87 ? 36.551 37.664 -1.060 1.00 57.19 87 ARG A C 1
ATOM 653 O O . ARG A 1 87 ? 37.367 36.806 -0.745 1.00 57.19 87 ARG A O 1
ATOM 660 N N . THR A 1 88 ? 36.730 38.493 -2.073 1.00 58.62 88 THR A N 1
ATOM 661 C CA . THR A 1 88 ? 38.021 38.905 -2.644 1.00 58.62 88 THR A CA 1
ATOM 662 C C . THR A 1 88 ? 37.826 40.409 -2.868 1.00 58.62 88 THR A C 1
ATOM 664 O O . THR A 1 88 ? 36.889 40.800 -3.546 1.00 58.62 88 THR A O 1
ATOM 667 N N . SER A 1 89 ? 38.396 41.341 -2.099 1.00 56.28 89 SER A N 1
ATOM 668 C CA . SER A 1 89 ? 39.801 41.579 -1.758 1.00 56.28 89 SER A CA 1
ATOM 669 C C . SER A 1 89 ? 40.706 41.533 -2.982 1.00 56.28 89 SER A C 1
ATOM 671 O O . SER A 1 89 ? 41.396 40.535 -3.182 1.00 56.28 89 SER A O 1
ATOM 673 N N . ALA A 1 90 ? 40.698 42.627 -3.742 1.00 52.34 90 ALA A N 1
ATOM 674 C CA . ALA A 1 90 ? 41.887 43.337 -4.214 1.00 52.34 90 ALA A CA 1
ATOM 675 C C . ALA A 1 90 ? 41.486 44.778 -4.564 1.00 52.34 90 ALA A C 1
ATOM 677 O O . ALA A 1 90 ? 40.430 44.938 -5.215 1.00 52.34 90 ALA A O 1
#

pLDDT: mean 75.51, std 16.73, range [47.16, 93.62]

Organism: Vitis vinifera (NCBI:txid29760)